Protein AF-A0A378IW73-F1 (afdb_monomer_lite)

Organism: NCBI:txid453

Foldseek 3Di:
DDDPDDDDPPVVVVVVVVVVCVVCVVPVPPDPVVCVVCLVVLVVLLVVLCVVQQLPLVNSCVVVVHDSVVSLVSCCVNPNCPSVPDDRDPPPDD

pLDDT: mean 84.11, std 14.07, range [38.41, 98.12]

Structure (mmCIF, N/CA/C/O backbone):
data_AF-A0A378IW73-F1
#
_entry.id   AF-A0A378IW73-F1
#
loop_
_atom_site.group_PDB
_atom_site.id
_atom_site.type_symbol
_atom_site.label_atom_id
_atom_site.label_alt_id
_atom_site.label_comp_id
_atom_site.label_asym_id
_atom_site.label_entity_id
_atom_site.label_seq_id
_atom_site.pdbx_PDB_ins_code
_atom_site.Cartn_x
_atom_site.Cartn_y
_atom_site.Cartn_z
_atom_site.occupancy
_atom_site.B_iso_or_equiv
_atom_site.auth_seq_id
_atom_site.auth_comp_id
_atom_site.auth_asym_id
_atom_site.auth_atom_id
_atom_site.pdbx_PDB_model_num
ATOM 1 N N . MET A 1 1 ? 6.651 -12.793 26.002 1.00 41.62 1 MET A N 1
ATOM 2 C CA . MET A 1 1 ? 6.161 -12.988 24.619 1.00 41.62 1 MET A CA 1
ATOM 3 C C . MET A 1 1 ? 7.280 -12.530 23.695 1.00 41.62 1 MET A C 1
ATOM 5 O O . MET A 1 1 ? 7.596 -11.348 23.714 1.00 41.62 1 MET A O 1
ATOM 9 N N . GLY A 1 2 ? 7.984 -13.453 23.032 1.00 56.22 2 GLY A N 1
ATOM 10 C CA . GLY A 1 2 ? 9.126 -13.106 22.176 1.00 56.22 2 GLY A CA 1
ATOM 11 C C . GLY A 1 2 ? 8.679 -12.254 20.988 1.00 56.22 2 GLY A C 1
ATOM 12 O O . GLY A 1 2 ? 7.624 -12.515 20.409 1.00 56.22 2 GLY A O 1
ATOM 13 N N . LYS A 1 3 ? 9.449 -11.217 20.648 1.00 55.75 3 LYS A N 1
ATOM 14 C CA . LYS A 1 3 ? 9.253 -10.453 19.412 1.00 55.75 3 LYS A CA 1
ATOM 15 C C . LYS A 1 3 ? 9.542 -11.404 18.249 1.00 55.75 3 LYS A C 1
ATOM 17 O O . LYS A 1 3 ? 10.669 -11.860 18.107 1.00 55.75 3 LYS A O 1
ATOM 22 N N . VAL A 1 4 ? 8.529 -11.728 17.452 1.00 66.31 4 VAL A N 1
ATOM 23 C CA . VAL A 1 4 ? 8.755 -12.377 16.158 1.00 66.31 4 VAL A CA 1
ATOM 24 C C . VAL A 1 4 ? 9.277 -11.291 15.225 1.00 66.31 4 VAL A C 1
ATOM 26 O O . VAL A 1 4 ? 8.529 -10.387 14.852 1.00 66.31 4 VAL A O 1
ATOM 29 N N . GLU A 1 5 ? 10.563 -11.340 14.895 1.00 68.19 5 GLU A N 1
ATOM 30 C CA . GLU A 1 5 ? 11.117 -10.533 13.812 1.00 68.19 5 GLU A CA 1
ATOM 31 C C . GLU A 1 5 ? 10.769 -11.211 12.490 1.00 68.19 5 GLU A C 1
ATOM 33 O O . GLU A 1 5 ? 11.335 -12.235 12.121 1.00 68.19 5 GLU A O 1
ATOM 38 N N . MET A 1 6 ? 9.774 -10.663 11.795 1.00 68.69 6 MET A N 1
ATOM 39 C CA . MET A 1 6 ? 9.508 -11.027 10.409 1.00 68.69 6 MET A CA 1
ATOM 40 C C . MET A 1 6 ? 10.385 -10.142 9.526 1.00 68.69 6 MET A C 1
ATOM 42 O O . MET A 1 6 ? 10.144 -8.939 9.449 1.00 68.69 6 MET A O 1
ATOM 46 N N . ASN A 1 7 ? 11.384 -10.733 8.874 1.00 70.38 7 ASN A N 1
ATOM 47 C CA . ASN A 1 7 ? 12.200 -10.058 7.871 1.00 70.38 7 ASN A CA 1
ATOM 48 C C . ASN A 1 7 ? 11.830 -10.565 6.478 1.00 70.38 7 ASN A C 1
ATOM 50 O O . ASN A 1 7 ? 11.700 -11.767 6.251 1.00 70.38 7 ASN A O 1
ATOM 54 N N . ILE A 1 8 ? 11.675 -9.636 5.538 1.00 71.19 8 ILE A N 1
ATOM 55 C CA . ILE A 1 8 ? 11.741 -9.972 4.117 1.00 71.19 8 ILE A CA 1
ATOM 56 C C . ILE A 1 8 ? 13.228 -10.159 3.819 1.00 71.19 8 ILE A C 1
ATOM 58 O O . ILE A 1 8 ? 13.992 -9.205 3.941 1.00 71.19 8 ILE A O 1
ATOM 62 N N . HIS A 1 9 ? 13.640 -11.382 3.490 1.00 79.00 9 HIS A N 1
ATOM 63 C CA . HIS A 1 9 ? 15.028 -11.674 3.139 1.00 79.00 9 HIS A CA 1
ATOM 64 C C . HIS A 1 9 ? 15.418 -10.910 1.870 1.00 79.00 9 HIS A C 1
ATOM 66 O O . HIS A 1 9 ? 14.782 -11.076 0.823 1.00 79.00 9 HIS A O 1
ATOM 72 N N . GLU A 1 10 ? 16.454 -10.076 1.965 1.00 78.56 10 GLU A N 1
ATOM 73 C CA . GLU A 1 10 ? 16.963 -9.256 0.860 1.00 78.56 10 GLU A CA 1
ATOM 74 C C . GLU A 1 10 ? 17.312 -10.122 -0.355 1.00 78.56 10 GLU A C 1
ATOM 76 O O . GLU A 1 10 ? 17.027 -9.758 -1.495 1.00 78.56 10 GLU A O 1
ATOM 81 N N . GLU A 1 11 ? 17.822 -11.328 -0.116 1.00 81.12 11 GLU A N 1
ATOM 82 C CA . GLU A 1 11 ? 18.200 -12.292 -1.145 1.00 81.12 11 GLU A CA 1
ATOM 83 C C . GLU A 1 11 ? 17.016 -12.689 -2.036 1.00 81.12 11 GLU A C 1
ATOM 85 O O . GLU A 1 11 ? 17.180 -12.885 -3.241 1.00 81.12 11 GLU A O 1
ATOM 90 N N . THR A 1 12 ? 15.805 -12.756 -1.471 1.00 80.50 12 THR A N 1
ATOM 91 C CA . THR A 1 12 ? 14.593 -13.103 -2.232 1.00 80.50 12 THR A CA 1
ATOM 92 C C . THR A 1 12 ? 14.236 -12.000 -3.225 1.00 80.50 12 THR A C 1
ATOM 94 O O . THR A 1 12 ? 13.879 -12.281 -4.368 1.00 80.50 12 THR A O 1
ATOM 97 N N . LEU A 1 13 ? 14.371 -10.737 -2.812 1.00 82.25 13 LEU A N 1
ATOM 98 C CA . LEU A 1 13 ? 14.147 -9.590 -3.691 1.00 82.25 13 LEU A CA 1
ATOM 99 C C . LEU A 1 13 ? 15.263 -9.467 -4.733 1.00 82.25 13 LEU A C 1
ATOM 101 O O . LEU A 1 13 ? 14.978 -9.211 -5.902 1.00 82.25 13 LEU A O 1
ATOM 105 N N . SER A 1 14 ? 16.511 -9.713 -4.336 1.00 86.31 14 SER A N 1
ATOM 106 C CA . SER A 1 14 ? 17.680 -9.641 -5.214 1.00 86.31 14 SER A CA 1
ATOM 107 C C . SER A 1 14 ? 17.597 -10.616 -6.387 1.00 86.31 14 SER A C 1
ATOM 109 O O . SER A 1 14 ? 17.871 -10.219 -7.520 1.00 86.31 14 SER A O 1
ATOM 111 N N . MET A 1 15 ? 17.151 -11.858 -6.163 1.00 83.31 15 MET A N 1
ATOM 112 C CA . MET A 1 15 ? 16.954 -12.822 -7.255 1.00 83.31 15 MET A CA 1
ATOM 113 C C . MET A 1 15 ? 15.952 -12.312 -8.299 1.00 83.31 15 MET A C 1
ATOM 115 O O . MET A 1 15 ? 16.267 -12.297 -9.489 1.00 83.31 15 MET A O 1
ATOM 119 N N . PHE A 1 16 ? 14.788 -11.826 -7.855 1.00 84.75 16 PHE A N 1
ATOM 120 C CA . PHE A 1 16 ? 13.765 -11.279 -8.751 1.00 84.75 16 PHE A CA 1
ATOM 121 C C . PHE A 1 16 ? 14.263 -10.042 -9.516 1.00 84.75 16 PHE A C 1
ATOM 123 O O . PHE A 1 16 ? 14.078 -9.941 -10.729 1.00 84.75 16 PHE A O 1
ATOM 130 N N . ILE A 1 17 ? 14.922 -9.107 -8.822 1.00 87.69 17 ILE A N 1
ATOM 131 C CA . ILE A 1 17 ? 15.435 -7.868 -9.423 1.00 87.69 17 ILE A CA 1
ATOM 132 C C . ILE A 1 17 ? 16.473 -8.179 -10.504 1.00 87.69 17 ILE A C 1
ATOM 134 O O . ILE A 1 17 ? 16.421 -7.582 -11.581 1.00 87.69 17 ILE A O 1
ATOM 138 N N . MET A 1 18 ? 17.390 -9.117 -10.255 1.00 86.50 18 MET A N 1
ATOM 139 C CA . MET A 1 18 ? 18.403 -9.501 -11.241 1.00 86.50 18 MET A CA 1
ATOM 140 C C . MET A 1 18 ? 17.785 -10.148 -12.479 1.00 86.50 18 MET A C 1
ATOM 142 O O . MET A 1 18 ? 18.145 -9.781 -13.596 1.00 86.50 18 MET A O 1
ATOM 146 N N . GLU A 1 19 ? 16.857 -11.089 -12.304 1.00 85.31 19 GLU A N 1
ATOM 147 C CA . GLU A 1 19 ? 16.184 -11.754 -13.424 1.00 85.31 19 GLU A CA 1
ATOM 148 C C . GLU A 1 19 ? 15.428 -10.744 -14.293 1.00 85.31 19 GLU A C 1
ATOM 150 O O . GLU A 1 19 ? 15.626 -10.686 -15.510 1.00 85.31 19 GLU A O 1
ATOM 155 N N . TRP A 1 20 ? 14.635 -9.881 -13.657 1.00 83.38 20 TRP A N 1
ATOM 156 C CA . TRP A 1 20 ? 13.874 -8.848 -14.346 1.00 83.38 20 TRP A CA 1
ATOM 157 C C . TRP A 1 20 ? 14.790 -7.858 -15.073 1.00 83.38 20 TRP A C 1
ATOM 159 O O . TRP A 1 20 ? 14.543 -7.517 -16.231 1.00 83.38 20 TRP A O 1
ATOM 169 N N . THR A 1 21 ? 15.875 -7.418 -14.428 1.00 83.81 21 THR A N 1
ATOM 170 C CA . THR A 1 21 ? 16.847 -6.492 -15.032 1.00 83.81 21 THR A CA 1
ATOM 171 C C . THR A 1 21 ? 17.521 -7.132 -16.240 1.00 83.81 21 THR A C 1
ATOM 173 O O . THR A 1 21 ? 17.576 -6.523 -17.303 1.00 83.81 21 THR A O 1
ATOM 176 N N . ASN A 1 22 ? 17.952 -8.390 -16.133 1.00 84.44 22 ASN A N 1
ATOM 177 C CA . ASN A 1 22 ? 18.579 -9.120 -17.235 1.00 84.44 22 ASN A CA 1
ATOM 178 C C . ASN A 1 22 ? 17.641 -9.320 -18.430 1.00 84.44 22 ASN A C 1
ATOM 180 O O . ASN A 1 22 ? 18.098 -9.285 -19.575 1.00 84.44 22 ASN A O 1
ATOM 184 N N . TYR A 1 23 ? 16.348 -9.528 -18.182 1.00 80.50 23 TYR A N 1
ATOM 185 C CA . TYR A 1 23 ? 15.336 -9.597 -19.232 1.00 80.50 23 TYR A CA 1
ATOM 186 C C . TYR A 1 23 ? 15.164 -8.235 -19.924 1.00 80.50 23 TYR A C 1
ATOM 188 O O . TYR A 1 23 ? 15.294 -8.134 -21.141 1.00 80.50 23 TYR A O 1
ATOM 196 N N . ASN A 1 24 ? 14.962 -7.157 -19.162 1.00 76.38 24 ASN A N 1
ATOM 197 C CA . ASN A 1 24 ? 14.688 -5.826 -19.718 1.00 76.38 24 ASN A CA 1
ATOM 198 C C . ASN A 1 24 ? 15.929 -5.127 -20.295 1.00 76.38 24 ASN A C 1
ATOM 200 O O . ASN A 1 24 ? 15.811 -4.307 -21.194 1.00 76.38 24 ASN A O 1
ATOM 204 N N . CYS A 1 25 ? 17.147 -5.487 -19.891 1.00 67.56 25 CYS A N 1
ATOM 205 C CA . CYS A 1 25 ? 18.348 -5.040 -20.603 1.00 67.56 25 CYS A CA 1
ATOM 206 C C . CYS A 1 25 ? 18.410 -5.585 -22.042 1.00 67.56 25 CYS A C 1
ATOM 208 O O . CYS A 1 25 ? 19.060 -4.981 -22.893 1.00 67.56 25 CYS A O 1
ATOM 210 N N . LYS A 1 26 ? 17.743 -6.713 -22.325 1.00 68.88 26 LYS A N 1
ATOM 211 C CA . LYS A 1 26 ? 17.680 -7.331 -23.661 1.00 68.88 26 LYS A CA 1
ATOM 212 C C . LYS A 1 26 ? 16.477 -6.863 -24.481 1.00 68.88 26 LYS A C 1
ATOM 214 O O . LYS A 1 26 ? 16.490 -6.995 -25.703 1.00 68.88 26 LYS A O 1
ATOM 219 N N . HIS A 1 27 ? 15.462 -6.302 -23.829 1.00 65.81 27 HIS A N 1
ATOM 220 C CA . HIS A 1 27 ? 14.234 -5.816 -24.446 1.00 65.81 27 HIS A CA 1
ATOM 221 C C . HIS A 1 27 ? 14.104 -4.319 -24.150 1.00 65.81 27 HIS A C 1
ATOM 223 O O . HIS A 1 27 ? 13.825 -3.949 -23.023 1.00 65.81 27 HIS A O 1
ATOM 229 N N . SER A 1 28 ? 14.317 -3.451 -25.150 1.00 60.12 28 SER A N 1
ATOM 230 C CA . SER A 1 28 ? 14.366 -1.973 -25.033 1.00 60.12 28 SER A CA 1
ATOM 231 C C . SER A 1 28 ? 13.079 -1.291 -24.509 1.00 60.12 28 SER A C 1
ATOM 233 O O . SER A 1 28 ? 12.940 -0.064 -24.592 1.00 60.12 28 SER A O 1
ATOM 235 N N . ASP A 1 29 ? 12.137 -2.050 -23.967 1.00 64.00 29 ASP A N 1
ATOM 236 C CA . ASP A 1 29 ? 10.960 -1.527 -23.307 1.00 64.00 29 ASP A CA 1
ATOM 237 C C . ASP A 1 29 ? 11.380 -0.971 -21.946 1.00 64.00 29 ASP A C 1
ATOM 239 O O . ASP A 1 29 ? 11.765 -1.689 -21.026 1.00 64.00 29 ASP A O 1
ATOM 243 N N . ARG A 1 30 ? 11.334 0.358 -21.828 1.00 65.44 30 ARG A N 1
ATOM 244 C CA . ARG A 1 30 ? 11.614 1.096 -20.591 1.00 65.44 30 ARG A CA 1
ATOM 245 C C . ARG A 1 30 ? 10.501 0.867 -19.568 1.00 65.44 30 ARG A C 1
ATOM 247 O O . ARG A 1 30 ? 9.732 1.778 -19.264 1.00 65.44 30 ARG A O 1
ATOM 254 N N . LEU A 1 31 ? 10.378 -0.351 -19.061 1.00 72.31 31 LEU A N 1
ATOM 255 C CA . LEU A 1 31 ? 9.503 -0.629 -17.937 1.00 72.31 31 LEU A CA 1
ATOM 256 C C . LEU A 1 31 ? 10.111 -0.012 -16.668 1.00 72.31 31 LEU A C 1
ATOM 258 O O . LEU A 1 31 ? 11.300 -0.138 -16.382 1.00 72.31 31 LEU A O 1
ATOM 262 N N . ASP A 1 32 ? 9.281 0.692 -15.907 1.00 84.50 32 ASP A N 1
ATOM 263 C CA . ASP A 1 32 ? 9.671 1.312 -14.643 1.00 84.50 32 ASP A CA 1
ATOM 264 C C . ASP A 1 32 ? 9.608 0.261 -13.522 1.00 84.50 32 ASP A C 1
ATOM 266 O O . ASP A 1 32 ? 8.568 0.063 -12.886 1.00 84.50 32 ASP A O 1
ATOM 270 N N . LEU A 1 33 ? 10.716 -0.462 -13.316 1.00 83.75 33 LEU A N 1
ATOM 271 C CA . LEU A 1 33 ? 10.826 -1.512 -12.293 1.00 83.75 33 LEU A CA 1
ATOM 272 C C . LEU A 1 33 ? 10.507 -0.993 -10.891 1.00 83.75 33 LEU A C 1
ATOM 274 O O . LEU A 1 33 ? 9.852 -1.685 -10.111 1.00 83.75 33 LEU A O 1
ATOM 278 N N . TYR A 1 34 ? 10.959 0.223 -10.574 1.00 87.25 34 TYR A N 1
ATOM 279 C CA . TYR A 1 34 ? 10.712 0.832 -9.273 1.00 87.25 34 TYR A CA 1
ATOM 280 C C . TYR A 1 34 ? 9.211 0.943 -9.026 1.00 87.25 34 TYR A C 1
ATOM 282 O O . TYR A 1 34 ? 8.712 0.483 -7.997 1.00 87.25 34 TYR A O 1
ATOM 290 N N . ARG A 1 35 ? 8.471 1.468 -10.005 1.00 89.06 35 ARG A N 1
ATOM 291 C CA . ARG A 1 35 ? 7.015 1.547 -9.924 1.00 89.06 35 ARG A CA 1
ATOM 292 C C . ARG A 1 35 ? 6.368 0.169 -9.785 1.00 89.06 35 ARG A C 1
ATOM 294 O O . ARG A 1 35 ? 5.497 0.014 -8.937 1.00 89.06 35 ARG A O 1
ATOM 301 N N . VAL A 1 36 ? 6.789 -0.832 -10.563 1.00 87.12 36 VAL A N 1
ATOM 302 C CA . VAL A 1 36 ? 6.229 -2.199 -10.487 1.00 87.12 36 VAL A CA 1
ATOM 303 C C . VAL A 1 36 ? 6.401 -2.799 -9.090 1.00 87.12 36 VAL A C 1
ATOM 305 O O . VAL A 1 36 ? 5.443 -3.327 -8.516 1.00 87.12 36 VAL A O 1
ATOM 308 N N . LEU A 1 37 ? 7.604 -2.700 -8.524 1.00 88.88 37 LEU A N 1
ATOM 309 C CA . LEU A 1 37 ? 7.908 -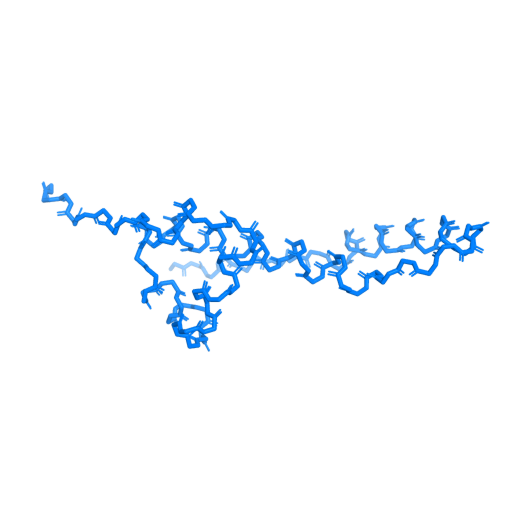3.221 -7.193 1.00 88.88 37 LEU A CA 1
ATOM 310 C C . LEU A 1 37 ? 7.128 -2.480 -6.110 1.00 88.88 37 LEU A C 1
ATOM 312 O O . LEU A 1 37 ? 6.464 -3.116 -5.290 1.00 88.88 37 LEU A O 1
ATOM 316 N N . MET A 1 38 ? 7.161 -1.146 -6.131 1.00 92.50 38 MET A N 1
ATOM 317 C CA . MET A 1 38 ? 6.469 -0.329 -5.137 1.00 92.50 38 MET A CA 1
ATOM 318 C C . MET A 1 38 ? 4.958 -0.549 -5.183 1.00 92.50 38 MET A C 1
ATOM 320 O O . MET A 1 38 ? 4.351 -0.746 -4.132 1.00 92.50 38 MET A O 1
ATOM 324 N N . ASP A 1 39 ? 4.358 -0.614 -6.374 1.00 93.19 39 ASP A N 1
ATOM 325 C CA . ASP A 1 39 ? 2.930 -0.900 -6.530 1.00 93.19 39 ASP A CA 1
ATOM 326 C C . ASP A 1 39 ? 2.578 -2.289 -5.978 1.00 93.19 39 ASP A C 1
ATOM 328 O O . ASP A 1 39 ? 1.531 -2.461 -5.353 1.00 93.19 39 ASP A O 1
ATOM 332 N N . THR A 1 40 ? 3.432 -3.292 -6.197 1.00 91.75 40 THR A N 1
ATOM 333 C CA . THR A 1 40 ? 3.201 -4.667 -5.722 1.00 91.75 40 THR A CA 1
ATOM 334 C C . THR A 1 40 ? 3.268 -4.743 -4.199 1.00 91.75 40 THR A C 1
ATOM 336 O O . THR A 1 40 ? 2.359 -5.282 -3.557 1.00 91.75 40 THR A O 1
ATOM 339 N N . ILE A 1 41 ? 4.309 -4.151 -3.610 1.00 93.50 41 ILE A N 1
ATOM 340 C CA . ILE A 1 41 ? 4.510 -4.107 -2.159 1.00 93.50 41 ILE A CA 1
ATOM 341 C C . ILE A 1 41 ? 3.378 -3.318 -1.493 1.00 93.50 41 ILE A C 1
ATOM 343 O O . ILE A 1 41 ? 2.768 -3.800 -0.537 1.00 93.50 41 ILE A O 1
ATOM 347 N N . GLU A 1 42 ? 3.048 -2.131 -2.007 1.00 95.69 42 GLU A N 1
ATOM 348 C CA . GLU A 1 42 ? 2.027 -1.262 -1.416 1.00 95.69 42 GLU A CA 1
ATOM 349 C C . GLU A 1 42 ? 0.633 -1.905 -1.490 1.00 95.69 42 GLU A C 1
ATOM 351 O O . GLU A 1 42 ? -0.103 -1.872 -0.501 1.00 95.69 42 GLU A O 1
ATOM 356 N N . ARG A 1 43 ? 0.287 -2.581 -2.599 1.00 95.75 43 ARG A N 1
ATOM 357 C CA . ARG A 1 43 ? -0.957 -3.368 -2.716 1.00 95.75 43 ARG A CA 1
ATOM 358 C C . ARG A 1 43 ? -1.071 -4.423 -1.624 1.00 95.75 43 ARG A C 1
ATOM 360 O O . ARG A 1 43 ? -2.080 -4.459 -0.913 1.00 95.75 43 ARG A O 1
ATOM 367 N N . ALA A 1 44 ? -0.053 -5.271 -1.487 1.00 95.50 44 ALA A N 1
ATOM 368 C CA . ALA A 1 44 ? -0.053 -6.359 -0.514 1.00 95.50 44 ALA A CA 1
ATOM 369 C C . ALA A 1 44 ? -0.116 -5.822 0.923 1.00 95.50 44 ALA A C 1
ATOM 371 O O . ALA A 1 44 ? -0.939 -6.280 1.723 1.00 95.50 44 ALA A O 1
ATOM 372 N N . LEU A 1 45 ? 0.685 -4.797 1.229 1.00 96.06 45 LEU A N 1
ATOM 373 C CA . LEU A 1 45 ? 0.711 -4.134 2.531 1.00 96.06 45 LEU A CA 1
ATOM 374 C C . LEU A 1 45 ? -0.662 -3.559 2.893 1.00 96.06 45 LEU A C 1
ATOM 376 O O . LEU A 1 45 ? -1.158 -3.759 4.008 1.00 96.06 45 LEU A O 1
ATOM 380 N N . PHE A 1 46 ? -1.294 -2.852 1.954 1.00 96.44 46 PHE A N 1
ATOM 381 C CA . PHE A 1 46 ? -2.533 -2.129 2.223 1.00 96.44 46 PHE A CA 1
ATOM 382 C C . PHE A 1 46 ? -3.701 -3.089 2.387 1.00 96.44 46 PHE A C 1
ATOM 384 O O . PHE A 1 46 ? -4.460 -2.924 3.343 1.00 96.44 46 PHE A O 1
ATOM 391 N N . LYS A 1 47 ? -3.810 -4.110 1.529 1.00 95.69 47 LYS A N 1
ATOM 392 C CA . LYS A 1 47 ? -4.836 -5.153 1.642 1.00 95.69 47 LYS A CA 1
ATOM 393 C C . LYS A 1 47 ? -4.714 -5.914 2.961 1.00 95.69 47 LYS A C 1
ATOM 395 O O . LYS A 1 47 ? -5.658 -5.913 3.750 1.00 95.69 47 LYS A O 1
ATOM 400 N N . SER A 1 48 ? -3.536 -6.470 3.243 1.00 96.00 48 SER A N 1
ATOM 401 C CA . SER A 1 48 ? -3.305 -7.306 4.431 1.00 96.00 48 SER A CA 1
ATOM 402 C C . SER A 1 48 ? -3.577 -6.537 5.724 1.00 96.00 48 SER A C 1
ATOM 404 O O . SER A 1 48 ? -4.223 -7.038 6.645 1.00 96.00 48 SER A O 1
ATOM 406 N N . THR A 1 49 ? -3.152 -5.271 5.785 1.00 96.56 49 THR A N 1
ATOM 407 C CA . THR A 1 49 ? -3.401 -4.434 6.966 1.00 96.56 49 THR A CA 1
ATOM 408 C C . THR A 1 49 ? -4.877 -4.073 7.117 1.00 96.56 49 THR A C 1
ATOM 410 O O . THR A 1 49 ? -5.382 -4.022 8.242 1.00 96.56 49 THR A O 1
ATOM 413 N N . LEU A 1 50 ? -5.592 -3.841 6.011 1.00 95.56 50 LEU A N 1
ATOM 414 C CA . LEU A 1 50 ? -7.025 -3.558 6.040 1.00 95.56 50 LEU A CA 1
ATOM 415 C C . LEU A 1 50 ? -7.816 -4.755 6.575 1.00 95.56 50 LEU A C 1
ATOM 417 O O . LEU A 1 50 ? -8.676 -4.583 7.441 1.00 95.56 50 LEU A O 1
ATOM 421 N N . GLU A 1 51 ? -7.502 -5.953 6.084 1.00 94.69 51 GLU A N 1
ATOM 422 C CA . GLU A 1 51 ? -8.113 -7.218 6.501 1.00 94.69 51 GLU A CA 1
ATOM 423 C C . GLU A 1 51 ? -7.838 -7.498 7.982 1.00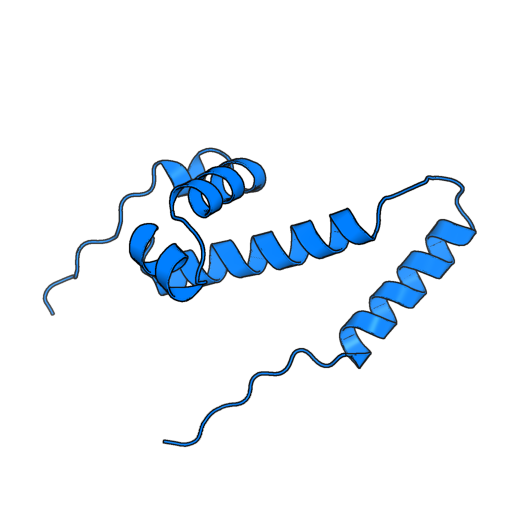 94.69 51 GLU A C 1
ATOM 425 O O . GLU A 1 51 ? -8.776 -7.710 8.754 1.00 94.69 51 GLU A O 1
ATOM 430 N N . ALA A 1 52 ? -6.583 -7.352 8.422 1.00 95.06 52 ALA A N 1
ATOM 431 C CA . ALA A 1 52 ? -6.204 -7.463 9.832 1.00 95.06 52 ALA A CA 1
ATOM 432 C C . ALA A 1 52 ? -6.925 -6.436 10.728 1.00 95.06 52 ALA A C 1
ATOM 434 O O . ALA A 1 52 ? -7.174 -6.677 11.911 1.00 95.06 52 ALA A O 1
ATOM 435 N N . CYS A 1 53 ? -7.300 -5.283 10.169 1.00 94.94 53 CYS A N 1
ATOM 436 C CA . CYS A 1 53 ? -8.074 -4.248 10.849 1.00 94.94 53 CYS A CA 1
ATOM 437 C C . CYS A 1 53 ? -9.593 -4.389 10.658 1.00 94.94 53 CYS A C 1
ATOM 439 O O . CYS A 1 53 ? -10.319 -3.442 10.971 1.00 94.94 53 CYS A O 1
ATOM 441 N N . ARG A 1 54 ? -10.091 -5.534 10.167 1.00 94.25 54 ARG A N 1
ATOM 442 C CA . ARG A 1 54 ? -11.521 -5.795 9.907 1.00 94.25 54 ARG A CA 1
ATOM 443 C C . ARG A 1 54 ? -12.174 -4.716 9.040 1.00 94.25 54 ARG A C 1
ATOM 445 O O . ARG A 1 54 ? -13.286 -4.258 9.307 1.00 94.25 54 ARG A O 1
ATOM 452 N N . TYR A 1 55 ? -11.448 -4.273 8.019 1.00 94.62 55 TYR A N 1
ATOM 453 C CA . TYR A 1 55 ? -11.849 -3.225 7.080 1.00 94.62 55 TYR A CA 1
ATOM 454 C C . TYR A 1 55 ? -12.028 -1.827 7.698 1.00 94.62 55 TYR A C 1
ATOM 456 O O . TYR A 1 55 ? -12.528 -0.910 7.045 1.00 94.62 55 TYR A O 1
ATOM 464 N N . ASN A 1 56 ? -11.545 -1.605 8.928 1.00 94.31 56 ASN A N 1
ATOM 465 C CA . ASN A 1 56 ? -11.471 -0.274 9.525 1.00 94.31 56 ASN A CA 1
ATOM 466 C C . ASN A 1 56 ? -10.270 0.509 8.965 1.00 94.31 56 ASN A C 1
ATOM 468 O O . ASN A 1 56 ? -9.130 0.345 9.405 1.00 94.31 56 ASN A O 1
ATOM 472 N N . LYS A 1 57 ? -10.549 1.406 8.015 1.00 94.44 57 LYS A N 1
ATOM 473 C CA . LYS A 1 57 ? -9.544 2.216 7.306 1.00 94.44 57 LYS A CA 1
ATOM 474 C C . LYS A 1 57 ? -8.7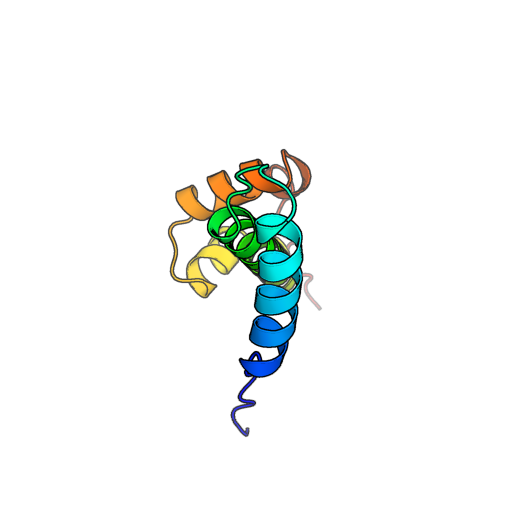46 3.134 8.223 1.00 94.44 57 LYS A C 1
ATOM 476 O O . LYS A 1 57 ? -7.544 3.264 8.038 1.00 94.44 57 LYS A O 1
ATOM 481 N N . LEU A 1 58 ? -9.404 3.749 9.208 1.00 96.12 58 LEU A N 1
ATOM 482 C CA . LEU A 1 58 ? -8.746 4.641 10.164 1.00 96.12 58 LEU A CA 1
ATOM 483 C C . LEU A 1 58 ? -7.768 3.864 11.052 1.00 96.12 58 LEU A C 1
ATOM 485 O O . LEU A 1 58 ? -6.663 4.329 11.319 1.00 96.12 58 LEU A O 1
ATOM 489 N N . LYS A 1 59 ? -8.154 2.663 11.496 1.00 96.69 59 LYS A N 1
ATOM 490 C CA . LYS A 1 59 ? -7.276 1.784 12.276 1.00 96.69 59 LYS A CA 1
ATOM 491 C C . LYS A 1 59 ? -6.100 1.283 11.435 1.00 96.69 59 LYS A C 1
ATOM 493 O O . LYS A 1 59 ? -4.973 1.307 11.920 1.00 96.69 59 LYS A O 1
ATOM 498 N N . ALA A 1 60 ? -6.351 0.890 10.186 1.00 96.88 60 ALA A N 1
ATOM 499 C CA . ALA A 1 60 ? -5.311 0.451 9.261 1.00 96.88 60 ALA A CA 1
ATOM 500 C C . ALA A 1 60 ? -4.307 1.571 8.948 1.00 96.88 60 ALA A C 1
ATOM 502 O O . ALA A 1 60 ? -3.105 1.362 9.089 1.00 96.88 60 ALA A O 1
ATOM 503 N N . SER A 1 61 ? -4.782 2.780 8.624 1.00 97.25 61 SER A N 1
ATOM 504 C CA . SER A 1 61 ? -3.906 3.918 8.320 1.00 97.25 61 SER A CA 1
ATOM 505 C C . SER A 1 61 ? -3.054 4.321 9.526 1.00 97.25 61 SER A C 1
ATOM 507 O O . SER A 1 61 ? -1.855 4.537 9.383 1.00 97.25 61 SER A O 1
ATOM 509 N N . ARG A 1 62 ? -3.639 4.333 10.734 1.00 97.50 62 ARG A N 1
ATOM 510 C CA . ARG A 1 62 ? -2.898 4.566 11.985 1.00 97.50 62 ARG A CA 1
ATOM 511 C C . ARG A 1 62 ? -1.826 3.505 12.223 1.00 97.50 62 ARG A C 1
ATOM 513 O O . ARG A 1 62 ? -0.728 3.853 12.638 1.00 97.50 62 ARG A O 1
ATOM 520 N N . ARG A 1 63 ? -2.121 2.231 11.944 1.00 96.50 63 ARG A N 1
ATOM 521 C CA . ARG A 1 63 ? -1.162 1.128 12.117 1.00 96.50 63 ARG A CA 1
ATOM 522 C C . ARG A 1 63 ? 0.005 1.194 11.131 1.00 96.50 63 ARG A C 1
ATOM 524 O O . ARG A 1 63 ? 1.095 0.760 11.476 1.00 96.50 63 ARG A O 1
ATOM 531 N N . LEU A 1 64 ? -0.224 1.759 9.948 1.00 96.50 64 LEU A N 1
ATOM 532 C CA . LEU A 1 64 ? 0.805 2.019 8.939 1.00 96.50 64 LEU A CA 1
ATOM 533 C C . LEU A 1 64 ? 1.525 3.365 9.126 1.00 96.50 64 LEU A C 1
ATOM 535 O O . LEU A 1 64 ? 2.456 3.649 8.383 1.00 96.50 64 LEU A O 1
ATOM 539 N N . GLY A 1 65 ? 1.103 4.208 10.075 1.00 97.44 65 GLY A N 1
ATOM 540 C CA . GLY A 1 65 ? 1.710 5.525 10.293 1.00 97.44 65 GLY A CA 1
ATOM 541 C C . GLY A 1 65 ? 1.453 6.538 9.169 1.00 97.44 65 GLY A C 1
ATOM 542 O O . GLY A 1 65 ? 2.222 7.479 9.006 1.00 97.44 65 GLY A O 1
ATOM 543 N N . ILE A 1 66 ? 0.378 6.369 8.394 1.00 97.69 66 ILE A N 1
ATOM 544 C CA . ILE A 1 66 ? 0.032 7.228 7.249 1.00 97.69 66 ILE A CA 1
ATOM 545 C C . ILE A 1 66 ? -1.334 7.893 7.433 1.00 97.69 66 ILE A C 1
ATOM 547 O O . ILE A 1 66 ? -2.195 7.431 8.190 1.00 97.69 66 ILE A O 1
ATOM 551 N N . SER A 1 67 ? -1.565 8.987 6.703 1.00 98.12 67 SER A N 1
ATOM 552 C CA . SER A 1 67 ? -2.855 9.677 6.743 1.00 98.12 67 SER A CA 1
ATOM 553 C C . SER A 1 67 ? -3.976 8.818 6.143 1.00 98.12 67 SER A C 1
ATOM 555 O O . SER A 1 67 ? -3.776 8.068 5.183 1.00 98.12 67 SER A O 1
ATOM 557 N N . LEU A 1 68 ? -5.189 8.954 6.690 1.00 96.62 68 LEU A N 1
ATOM 558 C CA . LEU A 1 68 ? -6.372 8.247 6.187 1.00 96.62 68 LEU A CA 1
ATOM 559 C C . LEU A 1 68 ? -6.649 8.588 4.717 1.00 96.62 68 LEU A C 1
ATOM 561 O O . LEU A 1 68 ? -6.936 7.695 3.924 1.00 96.62 68 LEU A O 1
ATOM 565 N N . THR A 1 69 ? -6.524 9.864 4.347 1.00 97.06 69 THR A N 1
ATOM 566 C CA . THR A 1 69 ? -6.759 10.343 2.980 1.00 97.06 69 THR A CA 1
ATOM 567 C C . THR A 1 69 ? -5.788 9.712 1.989 1.00 97.06 69 THR A C 1
ATOM 569 O O . THR A 1 69 ? -6.203 9.279 0.916 1.00 97.06 69 THR A O 1
ATOM 572 N N . PHE A 1 70 ? -4.502 9.625 2.343 1.00 97.19 70 PHE A N 1
ATOM 573 C CA . PHE A 1 70 ? -3.502 8.964 1.506 1.00 97.19 70 PHE A CA 1
ATOM 574 C C . PHE A 1 70 ? -3.827 7.477 1.335 1.00 97.19 70 PHE A C 1
ATOM 576 O O . PHE A 1 70 ? -3.913 6.983 0.211 1.00 97.19 70 PHE A O 1
ATOM 583 N N . TYR A 1 71 ? -4.120 6.792 2.441 1.00 96.50 71 TYR A N 1
ATOM 584 C CA . TYR A 1 71 ? -4.484 5.380 2.434 1.00 96.50 71 TYR A CA 1
ATOM 585 C C . TYR A 1 71 ? -5.742 5.096 1.594 1.00 96.50 71 TYR A C 1
ATOM 587 O O . TYR A 1 71 ? -5.762 4.164 0.795 1.00 96.50 71 TYR A O 1
ATOM 595 N N . GLN A 1 72 ? -6.782 5.931 1.703 1.00 94.81 72 GLN A N 1
ATOM 596 C CA . GLN A 1 72 ? -8.000 5.826 0.892 1.00 94.81 72 GLN A CA 1
ATOM 597 C C . GLN A 1 72 ? -7.738 6.052 -0.600 1.00 94.81 72 GLN A C 1
ATOM 599 O O . GLN A 1 72 ? -8.245 5.284 -1.418 1.00 94.81 72 GLN A O 1
ATOM 604 N N . LYS A 1 73 ? -6.944 7.072 -0.958 1.00 96.12 73 LYS A N 1
ATOM 605 C CA . LYS A 1 73 ? -6.572 7.349 -2.355 1.00 96.12 73 LYS A CA 1
ATOM 606 C C . LYS A 1 73 ? -5.865 6.153 -2.983 1.00 96.12 73 LYS A C 1
ATOM 608 O O . LYS A 1 73 ? -6.236 5.725 -4.071 1.00 96.12 73 LYS A O 1
ATOM 613 N N . ARG A 1 74 ? -4.889 5.586 -2.277 1.00 96.31 74 ARG A N 1
ATOM 614 C CA . ARG A 1 74 ? -4.135 4.412 -2.728 1.00 96.31 74 ARG A CA 1
ATOM 615 C C . ARG A 1 74 ? -4.981 3.144 -2.786 1.00 96.31 74 ARG A C 1
ATOM 617 O O . ARG A 1 74 ? -4.905 2.427 -3.774 1.00 96.31 74 ARG A O 1
ATOM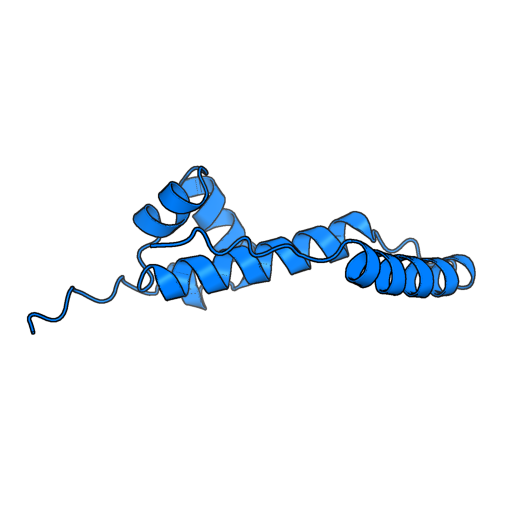 624 N N . LEU A 1 75 ? -5.843 2.897 -1.796 1.00 95.31 75 LEU A N 1
ATOM 625 C CA . LEU A 1 75 ? -6.793 1.781 -1.858 1.00 95.31 75 LEU A CA 1
ATOM 626 C C . LEU A 1 75 ? -7.684 1.874 -3.100 1.00 95.31 75 LEU A C 1
ATOM 62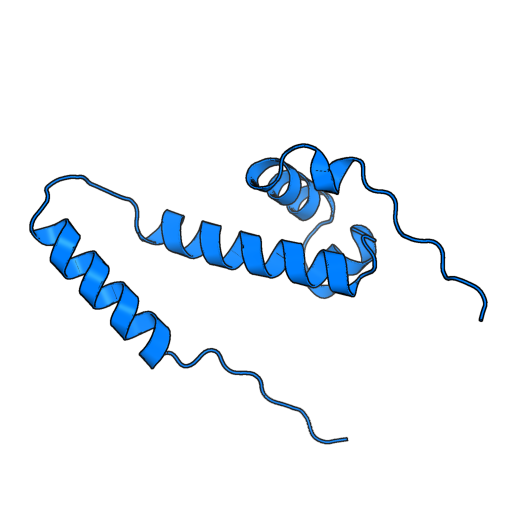8 O O . LEU A 1 75 ? -7.857 0.873 -3.786 1.00 95.31 75 LEU A O 1
ATOM 632 N N . ARG A 1 76 ? -8.210 3.066 -3.416 1.00 94.62 76 ARG A N 1
ATOM 633 C CA . ARG A 1 76 ? -9.014 3.257 -4.629 1.00 94.62 76 ARG A CA 1
ATOM 634 C C . ARG A 1 76 ? -8.187 3.082 -5.899 1.00 94.62 76 ARG A C 1
ATOM 636 O O . ARG A 1 76 ? -8.656 2.459 -6.841 1.00 94.62 76 ARG A O 1
ATOM 643 N N . HIS A 1 77 ? -6.963 3.603 -5.924 1.00 95.00 77 HIS A N 1
ATOM 644 C CA . HIS A 1 77 ? -6.062 3.439 -7.064 1.00 95.00 77 HIS A CA 1
ATOM 645 C C . HIS A 1 77 ? -5.791 1.960 -7.381 1.00 95.00 77 HIS A C 1
ATOM 647 O O . HIS A 1 77 ? -5.797 1.577 -8.545 1.00 95.00 77 HIS A O 1
ATOM 653 N N . TYR A 1 78 ? -5.594 1.131 -6.354 1.00 95.38 78 TYR A N 1
ATOM 654 C CA . TYR A 1 78 ? -5.234 -0.274 -6.532 1.00 95.38 78 TYR A CA 1
ATOM 655 C C . TYR A 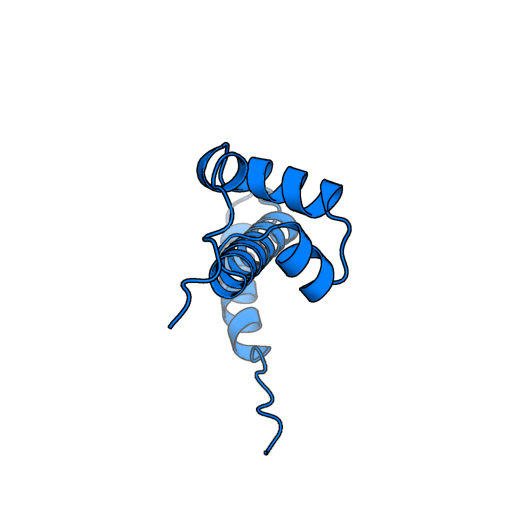1 78 ? -6.414 -1.242 -6.658 1.00 95.38 78 TYR A C 1
ATOM 657 O O . TYR A 1 78 ? -6.275 -2.262 -7.328 1.00 95.38 78 TYR A O 1
ATOM 665 N N . PHE A 1 79 ? -7.541 -0.954 -6.005 1.00 94.38 79 PHE A N 1
ATOM 666 C CA . PHE A 1 79 ? -8.660 -1.895 -5.851 1.00 94.38 79 PHE A CA 1
ATOM 667 C C . PHE A 1 79 ? -10.017 -1.298 -6.251 1.00 94.38 79 PHE A C 1
ATOM 669 O O . PHE A 1 79 ? -11.064 -1.884 -5.976 1.00 94.38 79 PHE A O 1
ATOM 676 N N . GLY A 1 80 ? -10.024 -0.104 -6.849 1.00 91.44 80 GLY A N 1
ATOM 677 C CA . GLY A 1 80 ? -11.253 0.612 -7.174 1.00 91.44 80 GLY A CA 1
ATOM 678 C C . GLY A 1 80 ? -12.135 0.813 -5.940 1.00 91.44 80 GLY A C 1
ATOM 679 O O . GLY A 1 80 ? -11.669 1.179 -4.856 1.00 91.44 80 GLY A O 1
ATOM 680 N N . ASP A 1 81 ? -13.427 0.547 -6.094 1.00 89.44 81 ASP A N 1
ATOM 681 C CA . ASP A 1 81 ? -14.405 0.777 -5.033 1.00 89.44 81 ASP A CA 1
ATOM 682 C C . ASP A 1 81 ? -14.652 -0.430 -4.116 1.00 89.44 81 ASP A C 1
ATOM 684 O O . ASP A 1 81 ? -15.351 -0.280 -3.108 1.00 89.44 81 ASP A O 1
ATOM 688 N N . GLU A 1 82 ? -14.027 -1.587 -4.392 1.00 87.56 82 GLU A N 1
ATOM 689 C CA . GLU A 1 82 ? -14.200 -2.841 -3.634 1.00 87.56 82 GLU A CA 1
ATOM 690 C C . GLU A 1 82 ? -14.013 -2.607 -2.132 1.00 87.56 82 GLU A C 1
ATOM 692 O O . GLU A 1 82 ? -14.889 -2.893 -1.314 1.00 87.56 82 GLU A O 1
ATOM 697 N N . TYR A 1 83 ? -12.872 -2.024 -1.760 1.00 84.00 83 TYR A N 1
ATOM 698 C CA . TYR A 1 83 ? -12.603 -1.711 -0.366 1.00 84.00 83 TYR A CA 1
ATOM 699 C C . TYR A 1 83 ? -13.158 -0.361 0.032 1.00 84.00 83 TYR A C 1
ATOM 701 O O . TYR A 1 83 ? -13.474 -0.196 1.206 1.00 84.00 83 TYR A O 1
ATOM 709 N N . PHE A 1 84 ? -13.251 0.618 -0.873 1.00 75.81 84 PHE A N 1
ATOM 710 C CA . PHE A 1 84 ? -13.669 1.980 -0.532 1.00 75.81 84 PHE A CA 1
ATOM 711 C C . PHE A 1 84 ? -15.050 2.000 0.133 1.00 75.81 84 PHE A C 1
ATOM 713 O O . PHE A 1 84 ? -15.192 2.598 1.201 1.00 75.81 84 PHE A O 1
ATOM 720 N N . ASN A 1 85 ? -16.005 1.259 -0.433 1.00 77.75 85 ASN A N 1
ATOM 721 C CA . ASN A 1 85 ? -17.381 1.186 0.059 1.00 77.75 85 ASN A CA 1
ATOM 722 C C . ASN A 1 85 ? -17.586 0.151 1.174 1.00 77.75 85 ASN A C 1
ATOM 724 O O . ASN A 1 85 ? -18.638 0.130 1.820 1.00 77.75 85 ASN A O 1
ATOM 728 N N . ARG A 1 86 ? -16.589 -0.703 1.435 1.00 80.12 86 ARG A N 1
ATOM 729 C CA . ARG A 1 86 ? -16.680 -1.729 2.472 1.00 80.12 86 ARG A CA 1
ATOM 730 C C . ARG A 1 86 ? -16.665 -1.083 3.855 1.00 80.12 86 ARG A C 1
ATOM 732 O O . ARG A 1 86 ? -15.709 -0.404 4.238 1.00 80.12 86 ARG A O 1
ATOM 739 N N . ARG A 1 87 ? -17.743 -1.302 4.607 1.00 76.62 87 ARG A N 1
ATOM 740 C CA . ARG A 1 87 ? -17.877 -0.827 5.987 1.00 76.62 87 ARG A CA 1
ATOM 741 C C . ARG A 1 87 ? -17.060 -1.712 6.926 1.00 76.62 87 ARG A C 1
ATOM 743 O O . ARG A 1 87 ? -16.893 -2.905 6.677 1.00 76.62 87 ARG A O 1
ATOM 750 N N . ALA A 1 88 ? -16.549 -1.110 8.000 1.00 79.75 88 ALA A N 1
ATOM 751 C CA . ALA A 1 88 ? -15.892 -1.857 9.063 1.00 79.75 88 ALA A CA 1
ATOM 752 C C . ALA A 1 88 ? -16.871 -2.888 9.637 1.00 79.75 88 ALA A C 1
ATOM 754 O O . ALA A 1 88 ? -18.042 -2.569 9.854 1.00 79.75 88 ALA A O 1
ATOM 755 N N . VAL A 1 89 ? -16.392 -4.106 9.883 1.00 76.25 89 VAL A N 1
ATOM 756 C CA . VAL A 1 89 ? -17.212 -5.119 10.553 1.00 76.25 89 VAL A CA 1
ATOM 757 C C . VAL A 1 89 ? -17.387 -4.661 12.005 1.00 76.25 89 VAL A C 1
ATOM 759 O O . VAL A 1 89 ? -16.368 -4.430 12.670 1.00 76.25 89 VAL A O 1
ATOM 762 N N . PRO A 1 90 ? -18.629 -4.472 12.496 1.00 68.50 90 PRO A N 1
ATOM 763 C CA . PRO A 1 90 ? -18.848 -4.122 13.891 1.00 68.50 90 PRO A CA 1
ATOM 764 C C . PRO A 1 90 ? -18.198 -5.182 14.777 1.00 68.50 90 PRO A C 1
ATOM 766 O O . PRO A 1 90 ? -18.126 -6.352 14.397 1.00 68.50 90 PRO A O 1
ATOM 769 N N . ASN A 1 91 ? -17.685 -4.779 15.940 1.00 60.66 91 ASN A N 1
ATOM 770 C CA . ASN A 1 91 ? -17.214 -5.751 16.918 1.00 60.66 91 ASN A CA 1
ATOM 771 C C . ASN A 1 91 ? -18.396 -6.664 17.244 1.00 60.66 91 ASN A C 1
ATOM 773 O O . ASN A 1 91 ? -19.340 -6.235 17.897 1.00 60.66 91 ASN A O 1
ATOM 777 N N . SER A 1 92 ? -18.369 -7.892 16.734 1.00 51.41 92 SER A N 1
ATOM 778 C CA . SER A 1 92 ? -19.262 -8.945 17.180 1.00 51.41 92 SER A CA 1
ATOM 779 C C . SER A 1 92 ? -19.029 -9.097 18.676 1.00 51.41 92 SER A C 1
ATOM 781 O O . SER A 1 92 ? -17.935 -9.495 19.083 1.00 51.41 92 SER A O 1
ATOM 783 N N . THR A 1 93 ? -20.019 -8.700 19.469 1.00 44.84 93 THR A N 1
ATOM 784 C CA . THR A 1 93 ? -20.140 -9.079 20.871 1.00 44.84 93 THR A CA 1
ATOM 785 C C . THR A 1 93 ? -20.108 -10.606 20.907 1.00 44.84 93 THR A C 1
ATOM 787 O O . THR A 1 93 ? -21.049 -11.245 20.440 1.00 44.84 93 THR A O 1
ATOM 790 N N . ILE A 1 94 ? -18.980 -11.170 21.333 1.00 38.41 94 ILE A N 1
ATOM 791 C CA . ILE A 1 94 ? -18.886 -12.541 21.838 1.00 38.41 94 ILE A CA 1
ATOM 792 C C . ILE A 1 94 ? -18.715 -12.386 23.340 1.00 38.41 94 ILE A C 1
ATOM 794 O O . ILE A 1 94 ? -17.839 -11.572 23.717 1.00 38.41 94 ILE A O 1
#

Secondary structure (DSSP, 8-state):
---------HHHHHHHHHHHHHHHTTS-----HHHHHHHHHHHHHHHHHHHHTTT-HHHHHHHTTS-HHHHHHHHHHHHTHHHHSPPPPP----

InterPro domains:
  IPR002197 DNA binding HTH domain, Fis-type [PF02954] (39-69)
  IPR009057 Homedomain-like superfamily [SSF46689] (23-78)

Radius of gyration: 17.32 Å; chains: 1; bounding box: 39×23×50 Å

Sequence (94 aa):
MGKVEMNIHEETLSMFIMEWTNYNCKHSDRLDLYRVLMDTIERALFKSTLEACRYNKLKASRRLGISLTFYQKRLRHYFGDEYFNRRAVPNSTI